Protein AF-A0AAV4ZEY8-F1 (afdb_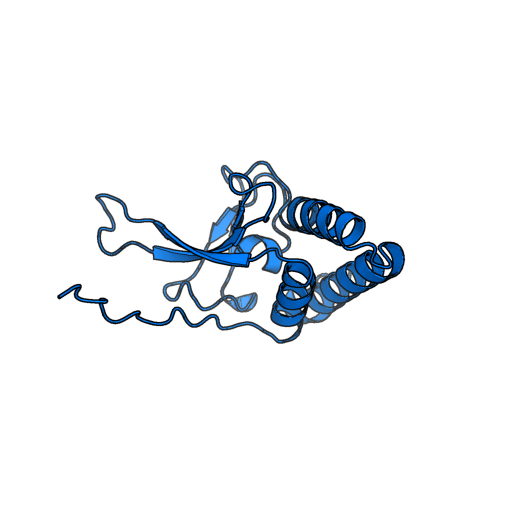monomer)

Organism: NCBI:txid270350

Nearest PDB structures (foldseek):
  6wt4-assembly1_A  TM=5.107E-01  e=3.744E+00  Flavobacteriaceae
  2mdp-assembly1_A  TM=4.269E-01  e=7.708E+00  Escherichia phage T7
  8wjn-assembly1_A  TM=2.944E-01  e=6.059E+00  Saccharomyces cerevisiae S288C
  6jy0-assembly1_A  TM=2.060E-01  e=2.051E+00  Salmonella enterica subsp. enterica serovar Typhimurium
  7qcd-assembly1_A  TM=2.924E-01  e=9.806E+00  Saccharomyces cerevisiae S288C

Radius of gyration: 15.99 Å; Cα contacts (8 Å, |Δi|>4): 213; chains: 1; bounding box: 39×33×46 Å

Sequence (145 aa):
MVRVGAIKPVVMTLHVPSAGILFELTRFGNSITTNRNSSSRDPAGRIYPKLTFADHPKDTMPVSRIVLAAGPHQSVRMGEDTGDLRPSLLSLQGAGKPTKDAREVATRHSVELAHRAAADVHAYERNLHALFLLHDELLLGTAGY

Foldseek 3Di:
DDPPDPPPDLAAAEDPLLVLLVCLLPVLPWDKDWDFAADPVRNVGDIFIWTAFPVHRVDIATSLQLLQQPAAQWDKDADPRRRYNQLVRIDTDGRHPGGGGRNVVSLVRSLVSCVVVVHPSVVSSVSSVVSSVVSCVVRVVPPDD

Solvent-accessible surface area (backbone atoms only — not comparable to full-atom values): 8342 Å² total; per-residue (Å²): 135,82,80,78,67,83,78,74,81,84,62,73,43,62,48,70,48,56,47,50,44,53,52,62,50,30,68,67,59,30,42,81,45,75,47,74,56,58,44,98,90,36,73,85,38,52,56,36,53,24,42,34,36,74,93,39,72,87,55,65,41,50,44,63,31,43,70,66,61,23,38,54,28,36,31,7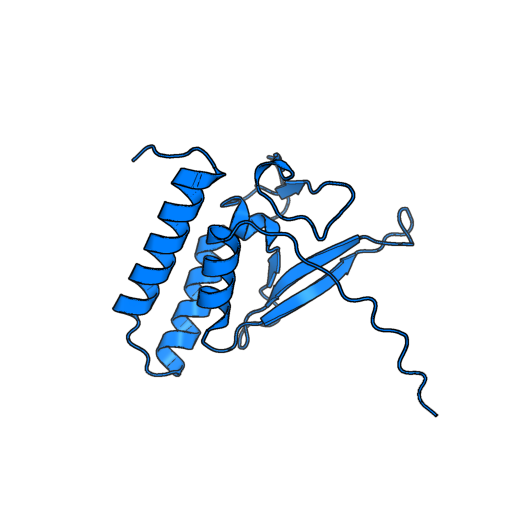0,48,68,54,90,56,52,35,54,57,37,61,92,57,46,43,84,34,78,86,27,88,47,76,56,41,31,48,61,54,50,48,52,57,35,49,56,34,27,54,75,68,71,48,68,49,71,60,49,53,52,51,54,49,52,35,52,50,54,29,29,49,76,62,67,72,61,79,78,132

Secondary structure (DSSP, 8-state):
----------PPB--HHHHHHHHHHHTTS-EEEEEEEEETTEEEEEEEEEEEETTEEEEEEEHHHHHTT--TT-EEE--S-TTB--GGG-EEESS-S--S-HHHHHHHHHHHHHHHTT--HHHHHHHHHHHHHHHIIIII-----

pLDDT: mean 87.06, std 15.34, range [31.16, 98.25]

Mean predicted aligned error: 6.06 Å

Structure (mmCIF, N/CA/C/O backbone):
data_AF-A0AAV4ZEY8-F1
#
_entry.id   AF-A0AAV4ZEY8-F1
#
loop_
_atom_site.group_PDB
_atom_site.id
_atom_site.type_symbol
_atom_site.label_atom_id
_atom_site.label_alt_id
_atom_site.label_comp_id
_atom_site.label_asym_id
_atom_site.label_entity_id
_atom_site.label_seq_id
_atom_site.pdbx_PDB_ins_code
_atom_site.Cartn_x
_atom_site.Cartn_y
_atom_site.Cartn_z
_atom_site.occupancy
_atom_site.B_iso_or_equiv
_atom_site.auth_seq_id
_atom_site.auth_comp_id
_atom_site.auth_asym_id
_atom_site.auth_atom_id
_atom_site.pdbx_PDB_model_num
ATOM 1 N N . MET A 1 1 ? -23.519 -16.434 -26.798 1.00 35.84 1 MET A N 1
ATOM 2 C CA . MET A 1 1 ? -22.295 -17.095 -26.297 1.00 35.84 1 MET A CA 1
ATOM 3 C C . MET A 1 1 ? -21.243 -16.021 -26.045 1.00 35.84 1 MET A C 1
ATOM 5 O O . MET A 1 1 ? -20.600 -15.567 -26.983 1.00 35.84 1 MET A O 1
ATOM 9 N N . VAL A 1 2 ? -21.151 -15.525 -24.810 1.00 31.78 2 VAL A N 1
ATOM 10 C CA . VAL A 1 2 ? -20.153 -14.513 -24.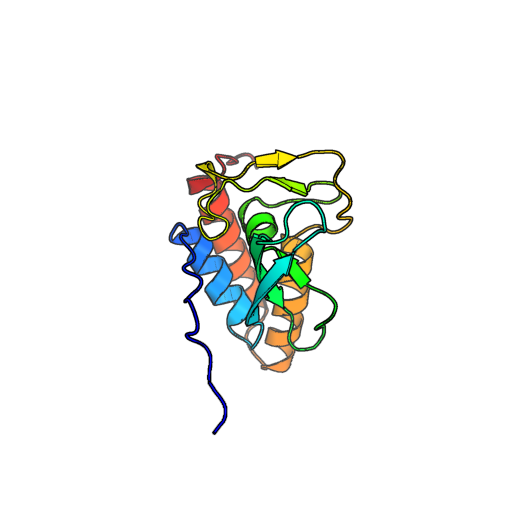434 1.00 31.78 2 VAL A CA 1
ATOM 11 C C . VAL A 1 2 ? -18.816 -15.233 -24.315 1.00 31.78 2 VAL A C 1
ATOM 13 O O . VAL A 1 2 ? -18.668 -16.118 -23.476 1.00 31.78 2 VAL A O 1
ATOM 16 N N . ARG A 1 3 ? -17.851 -14.897 -25.177 1.00 31.16 3 ARG A N 1
ATOM 17 C CA . ARG A 1 3 ? -16.463 -15.316 -24.973 1.00 31.16 3 ARG A CA 1
ATOM 18 C C . ARG A 1 3 ? -15.968 -14.600 -23.721 1.00 31.16 3 ARG A C 1
ATOM 20 O O . ARG A 1 3 ? -15.588 -13.435 -23.787 1.00 31.16 3 ARG A O 1
ATOM 27 N N . VAL A 1 4 ? -15.997 -15.287 -22.584 1.00 43.94 4 VAL A N 1
ATOM 28 C CA . VAL A 1 4 ? -15.209 -14.893 -21.418 1.00 43.94 4 VAL A CA 1
ATOM 29 C C . VAL A 1 4 ? -13.761 -15.124 -21.836 1.00 43.94 4 VAL A C 1
ATOM 31 O O . VAL A 1 4 ? -13.293 -16.258 -21.891 1.00 43.94 4 VAL A O 1
ATOM 34 N N . GLY A 1 5 ? -13.107 -14.057 -22.303 1.00 45.56 5 GLY A N 1
ATOM 35 C CA . GLY A 1 5 ? -11.703 -14.101 -22.694 1.00 45.56 5 GLY A CA 1
ATOM 36 C C . GLY A 1 5 ? -10.881 -14.683 -21.551 1.00 45.56 5 GLY A C 1
ATOM 37 O O . GLY A 1 5 ? -11.171 -14.402 -20.391 1.00 45.56 5 GLY A O 1
ATOM 38 N N . ALA A 1 6 ? -9.891 -15.514 -21.880 1.00 47.19 6 ALA A N 1
ATOM 39 C CA . ALA A 1 6 ? -8.965 -16.071 -20.905 1.00 47.19 6 ALA A CA 1
ATOM 40 C C . ALA A 1 6 ? -8.434 -14.937 -20.015 1.00 47.19 6 ALA A C 1
ATOM 42 O O . ALA A 1 6 ? -7.678 -14.079 -20.479 1.00 47.19 6 ALA A O 1
ATOM 43 N N . ILE A 1 7 ? -8.884 -14.901 -18.759 1.00 57.06 7 ILE A N 1
ATOM 44 C CA . ILE A 1 7 ? -8.371 -13.975 -17.758 1.00 57.06 7 ILE A CA 1
ATOM 45 C C . ILE A 1 7 ? -6.927 -14.411 -17.552 1.00 57.06 7 ILE A C 1
ATOM 47 O O . ILE A 1 7 ? -6.675 -15.420 -16.900 1.00 57.06 7 ILE A O 1
ATOM 51 N N . LYS A 1 8 ? -5.973 -13.708 -18.170 1.00 60.47 8 LYS A N 1
ATOM 52 C CA . LYS A 1 8 ? -4.570 -13.872 -17.797 1.00 60.47 8 LYS A CA 1
ATOM 53 C C . LYS A 1 8 ? -4.462 -13.353 -16.364 1.00 60.47 8 LYS A C 1
ATOM 55 O O . LYS A 1 8 ? -4.702 -12.159 -16.167 1.00 60.47 8 LYS A O 1
ATOM 60 N N . PRO A 1 9 ? -4.184 -14.214 -15.372 1.00 67.69 9 PRO A N 1
ATOM 61 C CA . PRO A 1 9 ? -4.055 -13.751 -14.005 1.00 67.69 9 PRO A CA 1
ATOM 62 C C . PRO A 1 9 ? -2.886 -12.769 -13.941 1.00 67.69 9 PRO A C 1
ATOM 64 O O . PRO A 1 9 ? -1.809 -13.037 -14.474 1.00 67.69 9 PRO A O 1
ATOM 67 N N . VAL A 1 10 ? -3.108 -11.620 -13.309 1.00 74.69 10 VAL A N 1
ATOM 68 C CA . VAL A 1 10 ? -2.010 -10.735 -12.924 1.00 74.69 10 VAL A CA 1
ATOM 69 C C . VAL A 1 10 ? -1.459 -11.289 -11.623 1.00 74.69 10 VAL A C 1
ATOM 71 O O . VAL A 1 10 ? -2.144 -11.276 -10.601 1.00 74.69 10 VAL A O 1
ATOM 74 N N . VAL A 1 11 ? -0.245 -11.823 -11.679 1.00 83.88 11 VAL A N 1
ATOM 75 C CA . VAL A 1 11 ? 0.461 -12.319 -10.500 1.00 83.88 11 VAL A CA 1
ATOM 76 C C . VAL A 1 11 ? 1.232 -11.152 -9.902 1.00 83.88 11 VAL A C 1
ATOM 78 O O . VAL A 1 11 ? 1.978 -10.482 -10.611 1.00 83.88 11 VAL A O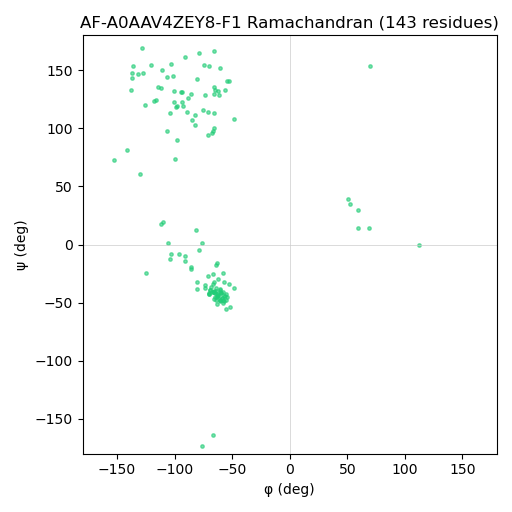 1
ATOM 81 N N . MET A 1 12 ? 1.024 -10.891 -8.611 1.00 88.94 12 MET A N 1
ATOM 82 C CA . MET A 1 12 ? 1.823 -9.917 -7.876 1.00 88.94 12 MET A CA 1
ATOM 83 C C . MET A 1 12 ? 2.880 -10.641 -7.049 1.00 88.94 12 MET A C 1
ATOM 85 O O . MET A 1 12 ? 2.534 -11.455 -6.192 1.00 88.94 12 MET A O 1
ATOM 89 N N . THR A 1 13 ? 4.147 -10.306 -7.262 1.00 92.50 13 THR A N 1
ATOM 90 C CA . THR A 1 13 ? 5.258 -10.794 -6.439 1.00 92.50 13 THR A CA 1
ATOM 91 C C . THR A 1 13 ? 5.603 -9.731 -5.405 1.00 92.50 13 THR A C 1
ATOM 93 O O . THR A 1 13 ? 5.950 -8.604 -5.750 1.00 92.50 13 THR A O 1
ATOM 96 N N . LEU A 1 14 ? 5.485 -10.075 -4.124 1.00 93.44 14 LEU A N 1
ATOM 97 C CA . LEU A 1 14 ? 5.685 -9.171 -2.989 1.00 93.44 14 LEU A CA 1
ATOM 98 C C . LEU A 1 14 ? 6.505 -9.870 -1.905 1.00 93.44 14 LEU A C 1
ATOM 100 O O . LEU A 1 14 ? 6.445 -11.091 -1.760 1.00 93.44 14 LEU A O 1
ATOM 104 N N . HIS A 1 15 ? 7.218 -9.089 -1.095 1.00 95.00 15 HIS A N 1
ATOM 105 C CA . HIS A 1 15 ? 7.717 -9.592 0.181 1.00 95.00 15 HIS A CA 1
ATOM 106 C C . HIS A 1 15 ? 6.571 -9.707 1.193 1.00 95.00 15 HIS A C 1
ATOM 108 O O . HIS A 1 15 ? 5.582 -8.976 1.117 1.00 95.00 15 HIS A O 1
ATOM 114 N N . VAL A 1 16 ? 6.729 -10.604 2.170 1.00 95.94 16 VAL A N 1
ATOM 115 C CA . VAL A 1 16 ? 5.707 -10.874 3.194 1.00 95.94 16 VAL A CA 1
ATOM 116 C C . VAL A 1 16 ? 5.255 -9.603 3.938 1.00 95.94 16 VAL A C 1
ATOM 118 O O . VAL A 1 16 ? 4.044 -9.404 4.019 1.00 95.94 16 VAL A O 1
ATOM 121 N N . PRO A 1 17 ? 6.143 -8.690 4.395 1.00 95.50 17 PRO A N 1
ATOM 122 C CA . PRO A 1 17 ? 5.707 -7.438 5.025 1.00 95.50 17 PRO A CA 1
ATOM 123 C C . PRO A 1 17 ? 4.860 -6.558 4.096 1.00 95.50 17 PRO A C 1
ATOM 125 O O . PRO A 1 17 ? 3.828 -6.029 4.507 1.00 95.50 17 PRO A O 1
ATOM 128 N N . SER A 1 18 ? 5.238 -6.455 2.815 1.00 96.50 18 SER A N 1
ATOM 129 C CA . SER A 1 18 ? 4.479 -5.696 1.814 1.00 96.50 18 SER A CA 1
ATOM 130 C C . SER A 1 18 ? 3.090 -6.302 1.593 1.00 96.50 18 SER A C 1
ATOM 132 O O . SER A 1 18 ? 2.112 -5.568 1.491 1.00 96.50 18 SER A O 1
ATOM 134 N N . ALA A 1 19 ? 2.979 -7.633 1.560 1.00 96.44 19 ALA A N 1
ATOM 135 C CA . ALA A 1 19 ? 1.691 -8.315 1.472 1.00 96.44 19 ALA A CA 1
ATOM 136 C C . ALA A 1 19 ? 0.833 -8.091 2.731 1.00 96.44 19 ALA A C 1
ATOM 138 O O . ALA A 1 19 ? -0.360 -7.834 2.604 1.00 96.44 19 ALA A O 1
ATOM 139 N N . GLY A 1 20 ? 1.434 -8.120 3.927 1.00 97.62 20 GLY A N 1
ATOM 140 C CA . GLY A 1 20 ? 0.752 -7.845 5.198 1.00 97.62 20 GLY A CA 1
ATOM 141 C C . GLY A 1 20 ? 0.086 -6.469 5.230 1.00 97.62 20 GLY A C 1
ATOM 142 O O . GLY A 1 20 ? -1.087 -6.366 5.579 1.00 97.62 20 GLY A O 1
ATOM 143 N N . ILE A 1 21 ? 0.788 -5.431 4.758 1.00 98.12 21 ILE A N 1
ATOM 144 C CA . ILE A 1 21 ? 0.217 -4.085 4.577 1.00 98.12 21 ILE A CA 1
ATOM 145 C C . ILE A 1 21 ? -1.028 -4.140 3.684 1.00 98.12 21 ILE A C 1
ATOM 147 O O . ILE A 1 21 ? -2.058 -3.562 4.016 1.00 98.12 21 ILE A O 1
ATOM 151 N N . LEU A 1 22 ? -0.957 -4.836 2.546 1.00 97.38 22 LEU A N 1
ATOM 152 C CA . LEU A 1 22 ? -2.077 -4.903 1.607 1.00 97.38 22 LEU A CA 1
ATOM 153 C C . LEU A 1 22 ? -3.273 -5.678 2.161 1.00 97.38 22 LEU A C 1
ATOM 155 O O . LEU A 1 22 ? -4.410 -5.272 1.917 1.00 97.38 22 LEU A O 1
ATOM 159 N N . PHE A 1 23 ? -3.041 -6.749 2.919 1.00 97.50 23 PHE A N 1
ATOM 160 C CA . PHE A 1 23 ? -4.108 -7.456 3.627 1.00 97.50 23 PHE A CA 1
ATOM 161 C C . PHE A 1 23 ? -4.791 -6.547 4.650 1.00 97.50 23 PHE A C 1
ATOM 163 O O . PHE A 1 23 ? -6.018 -6.474 4.677 1.00 97.50 23 PHE A O 1
ATOM 170 N N . GLU A 1 24 ? -4.023 -5.786 5.429 1.00 98.00 24 GLU A N 1
ATOM 171 C CA . GLU A 1 24 ? -4.602 -4.894 6.435 1.00 98.00 24 GLU A CA 1
ATOM 172 C C . GLU A 1 24 ? -5.353 -3.717 5.787 1.00 98.00 24 GLU A C 1
ATOM 174 O O . GLU A 1 24 ? -6.461 -3.383 6.207 1.00 98.00 24 GLU A O 1
ATOM 179 N N . LEU A 1 25 ? -4.830 -3.139 4.698 1.00 98.25 25 LEU A N 1
ATOM 180 C CA . LEU A 1 25 ? -5.494 -2.064 3.943 1.00 98.25 25 LEU A CA 1
ATOM 181 C C . LEU A 1 25 ? -6.786 -2.520 3.246 1.00 98.25 25 LEU A C 1
ATOM 183 O O . LEU A 1 25 ? -7.657 -1.693 2.983 1.00 98.25 25 LEU A O 1
ATOM 187 N N . THR A 1 26 ? -6.923 -3.811 2.929 1.00 97.62 26 THR A N 1
ATOM 188 C CA . THR A 1 26 ? -8.109 -4.383 2.256 1.00 97.62 26 THR A CA 1
ATOM 189 C C . THR A 1 26 ? -9.123 -5.002 3.219 1.00 97.62 26 THR A C 1
ATOM 191 O O . THR A 1 26 ? -10.251 -5.289 2.817 1.00 97.62 26 THR A O 1
ATOM 194 N N . ARG A 1 27 ? -8.774 -5.121 4.505 1.00 97.38 27 ARG A N 1
ATOM 195 C CA . ARG A 1 27 ? -9.556 -5.781 5.562 1.00 97.38 27 ARG A CA 1
ATOM 196 C C . ARG A 1 27 ? -11.034 -5.381 5.630 1.00 97.38 27 ARG A C 1
ATOM 198 O O . ARG A 1 27 ? -11.873 -6.235 5.901 1.00 97.38 27 ARG A O 1
ATOM 205 N N . PHE A 1 28 ? -11.352 -4.108 5.389 1.00 96.50 28 PHE A N 1
ATOM 206 C CA . PHE A 1 28 ? -12.711 -3.561 5.518 1.00 96.50 28 PHE A CA 1
ATOM 207 C C . PHE A 1 28 ? -13.370 -3.184 4.182 1.00 96.50 28 PHE A C 1
ATOM 209 O O . PHE A 1 28 ? -14.328 -2.418 4.165 1.00 96.50 28 PHE A O 1
ATOM 216 N N . GLY A 1 29 ? -12.885 -3.722 3.057 1.00 93.75 29 GLY A N 1
ATOM 217 C CA . GLY A 1 29 ? -13.578 -3.617 1.764 1.00 93.75 29 GLY A CA 1
ATOM 218 C C . GLY A 1 29 ? -12.890 -2.758 0.703 1.00 93.75 29 GLY A C 1
ATOM 219 O O . GLY A 1 29 ? -13.381 -2.689 -0.426 1.00 93.75 29 GLY A O 1
ATOM 220 N N . ASN A 1 30 ? -11.729 -2.159 0.993 1.00 96.94 30 ASN A N 1
ATOM 221 C CA . ASN A 1 30 ? -10.866 -1.681 -0.090 1.00 96.94 30 ASN A CA 1
ATOM 222 C C . ASN A 1 30 ? -10.446 -2.860 -0.969 1.00 96.94 30 ASN A C 1
ATOM 224 O O . ASN A 1 30 ? -10.336 -3.996 -0.516 1.00 96.94 30 ASN A O 1
ATOM 228 N N . SER A 1 31 ? -10.186 -2.580 -2.239 1.00 95.94 31 SER A N 1
ATOM 229 C CA . SER A 1 31 ? -9.883 -3.615 -3.227 1.00 95.94 31 SER A CA 1
ATOM 230 C C . SER A 1 31 ? -8.588 -3.312 -3.959 1.00 95.94 31 SER A C 1
ATOM 232 O O . SER A 1 31 ? -8.259 -2.154 -4.210 1.00 95.94 31 SER A O 1
ATOM 234 N N . ILE A 1 32 ? -7.864 -4.357 -4.351 1.00 94.25 32 ILE A N 1
ATOM 235 C CA . ILE A 1 32 ? -6.763 -4.232 -5.305 1.00 94.25 32 ILE A CA 1
ATOM 236 C C . ILE A 1 32 ? -7.332 -4.505 -6.687 1.00 94.25 32 ILE A C 1
ATOM 238 O O . ILE A 1 32 ? -7.893 -5.566 -6.948 1.00 94.25 32 ILE A O 1
ATOM 242 N N . THR A 1 33 ? -7.179 -3.538 -7.581 1.00 91.00 33 THR A N 1
ATOM 243 C CA . THR A 1 33 ? -7.595 -3.659 -8.976 1.00 91.00 33 THR A CA 1
ATOM 244 C C . THR A 1 33 ? -6.397 -3.475 -9.884 1.00 91.00 33 THR A C 1
ATOM 246 O O . THR A 1 33 ? -5.421 -2.811 -9.538 1.00 91.00 33 THR A O 1
ATOM 249 N N . THR A 1 34 ? -6.461 -4.052 -11.074 1.00 86.75 34 THR A N 1
ATOM 250 C CA . THR A 1 34 ? -5.425 -3.885 -12.090 1.00 86.75 34 THR A CA 1
ATOM 251 C C . THR A 1 34 ? -5.880 -2.859 -13.108 1.00 86.75 34 THR A C 1
ATOM 253 O O . THR A 1 34 ? -6.996 -2.950 -13.619 1.00 86.75 34 THR A O 1
ATOM 256 N N . ASN A 1 35 ? -5.020 -1.899 -13.436 1.00 79.50 35 ASN A N 1
ATOM 257 C CA . ASN A 1 35 ? -5.279 -0.942 -14.501 1.00 79.50 35 ASN A CA 1
ATOM 258 C C . ASN A 1 35 ? -4.327 -1.190 -15.669 1.00 79.50 35 ASN A C 1
ATOM 260 O O . ASN A 1 35 ? -3.125 -1.339 -15.455 1.00 79.50 35 ASN A O 1
ATOM 264 N N . ARG A 1 36 ? -4.850 -1.195 -16.897 1.00 79.44 36 ARG A N 1
ATOM 265 C CA . ARG A 1 36 ? -4.032 -1.223 -18.113 1.00 79.44 36 ARG A CA 1
ATOM 266 C C . ARG A 1 36 ? -3.798 0.209 -18.574 1.00 79.44 36 ARG A C 1
ATOM 268 O O . ARG A 1 36 ? -4.747 0.911 -18.903 1.00 79.44 36 ARG A O 1
ATOM 275 N N . ASN A 1 37 ? -2.542 0.631 -18.623 1.00 76.12 37 ASN A N 1
ATOM 276 C CA . ASN A 1 37 ? -2.149 1.900 -19.220 1.00 76.12 37 ASN A CA 1
ATOM 277 C C . ASN A 1 37 ? -1.448 1.633 -20.552 1.00 76.12 37 ASN A C 1
ATOM 279 O O . ASN A 1 37 ? -0.267 1.290 -20.586 1.00 76.12 37 ASN A O 1
ATOM 283 N N . SER A 1 38 ? -2.207 1.747 -21.637 1.00 76.44 38 SER A N 1
ATOM 284 C CA . SER A 1 38 ? -1.716 1.679 -23.013 1.00 76.44 38 SER A CA 1
ATOM 285 C C . SER A 1 38 ? -1.605 3.080 -23.601 1.00 76.44 38 SER A C 1
ATOM 287 O O . SER A 1 38 ? -2.452 3.934 -23.342 1.00 76.44 38 SER A O 1
ATOM 289 N N . SER A 1 39 ? -0.605 3.305 -24.446 1.00 74.94 39 SER A N 1
ATOM 290 C CA . SER A 1 39 ? -0.465 4.544 -25.219 1.00 74.94 39 SER A CA 1
ATOM 291 C C . SER A 1 39 ? -0.265 4.221 -26.697 1.00 74.94 39 SER A C 1
ATOM 293 O O . SER A 1 39 ? 0.019 3.080 -27.047 1.00 74.94 39 SER A O 1
ATOM 295 N N . SER A 1 40 ? -0.348 5.217 -27.582 1.00 75.88 40 SER A N 1
ATOM 296 C CA . SER A 1 40 ? -0.030 5.013 -29.005 1.00 75.88 40 SER A CA 1
ATOM 297 C C . SER A 1 40 ? 1.400 4.505 -29.236 1.00 75.88 40 SER A C 1
ATOM 299 O O . SER A 1 40 ? 1.659 3.857 -30.244 1.00 75.88 40 SER A O 1
ATOM 301 N N . ARG A 1 41 ? 2.316 4.768 -28.292 1.00 70.12 41 ARG A N 1
ATOM 302 C CA . ARG A 1 41 ? 3.715 4.308 -28.312 1.00 70.12 41 ARG A CA 1
ATOM 303 C C . ARG A 1 41 ? 3.934 2.965 -27.606 1.00 70.12 41 ARG A C 1
ATOM 305 O O . ARG A 1 41 ? 4.985 2.367 -27.782 1.00 70.12 41 ARG A O 1
ATOM 312 N N . ASP A 1 42 ? 2.962 2.504 -26.822 1.00 67.06 42 ASP A N 1
ATOM 313 C CA . ASP A 1 42 ? 2.966 1.198 -26.155 1.00 67.06 42 ASP A CA 1
ATOM 314 C C . ASP A 1 42 ? 1.541 0.612 -26.189 1.00 67.06 42 ASP A C 1
ATOM 316 O O . ASP A 1 42 ? 0.770 0.774 -25.231 1.00 67.06 42 ASP A O 1
ATOM 320 N N . PRO A 1 43 ? 1.153 -0.010 -27.321 1.00 63.03 43 PRO A N 1
ATOM 321 C CA . PRO A 1 43 ? -0.194 -0.542 -27.522 1.00 63.03 43 PRO A CA 1
ATOM 322 C C . PRO A 1 43 ? -0.468 -1.788 -26.676 1.00 63.03 43 PRO A C 1
ATOM 324 O O . PRO A 1 43 ? -1.619 -2.065 -26.328 1.00 63.03 43 PRO A O 1
ATOM 327 N N . ALA A 1 44 ? 0.580 -2.548 -26.333 1.00 67.31 44 ALA A N 1
ATOM 328 C CA . ALA A 1 44 ? 0.474 -3.656 -25.393 1.00 67.31 44 ALA A CA 1
ATOM 329 C C . ALA A 1 44 ? 0.055 -3.114 -24.020 1.00 67.31 44 ALA A C 1
ATOM 331 O O . ALA A 1 44 ? -0.903 -3.621 -23.428 1.00 67.31 44 ALA A O 1
ATOM 332 N N . GLY A 1 45 ? 0.645 -1.991 -23.612 1.00 68.44 45 GLY A N 1
ATOM 333 C CA . GLY A 1 45 ? 0.311 -1.277 -22.394 1.00 68.44 45 GLY A CA 1
ATOM 334 C C . GLY A 1 45 ? 0.743 -2.040 -21.150 1.00 68.44 45 GLY A C 1
ATOM 335 O O . GLY A 1 45 ? 0.818 -3.267 -21.120 1.00 68.44 45 GLY A O 1
ATOM 336 N N . ARG A 1 46 ? 0.998 -1.299 -20.079 1.00 76.56 46 ARG A N 1
ATOM 337 C CA . ARG A 1 46 ? 1.427 -1.878 -18.807 1.00 76.56 46 ARG A CA 1
ATOM 338 C C . ARG A 1 46 ? 0.226 -2.123 -17.912 1.00 76.56 46 ARG A C 1
ATOM 340 O O . ARG A 1 46 ? -0.597 -1.224 -17.735 1.00 76.56 46 ARG A O 1
ATOM 347 N N . ILE A 1 47 ? 0.129 -3.323 -17.347 1.00 81.56 47 ILE A N 1
ATOM 348 C CA . ILE A 1 47 ? -0.900 -3.665 -16.363 1.00 81.56 47 ILE A CA 1
ATOM 349 C C . ILE A 1 47 ? -0.282 -3.560 -14.980 1.00 81.56 47 ILE A C 1
ATOM 351 O O . ILE A 1 47 ? 0.657 -4.286 -14.676 1.00 81.56 47 ILE A O 1
ATOM 355 N N . TYR A 1 48 ? -0.800 -2.677 -14.136 1.00 85.00 48 TYR A N 1
ATOM 356 C CA . TYR A 1 48 ? -0.268 -2.501 -12.789 1.00 85.00 48 TYR A CA 1
ATOM 357 C C . TYR A 1 48 ? -1.379 -2.491 -11.740 1.00 85.00 48 TYR A C 1
ATOM 359 O O . TYR A 1 48 ? -2.489 -2.017 -12.014 1.00 85.00 48 TYR A O 1
ATOM 367 N N . PRO A 1 49 ? -1.096 -3.009 -10.537 1.00 91.50 49 PRO A N 1
ATOM 368 C CA . PRO A 1 49 ? -2.056 -3.040 -9.450 1.00 91.50 49 PRO A CA 1
ATOM 369 C C . PRO A 1 49 ? -2.142 -1.690 -8.731 1.00 91.50 49 PRO A C 1
ATOM 371 O O . PRO A 1 49 ? -1.149 -0.988 -8.504 1.00 91.50 49 PRO A O 1
ATOM 374 N N . LYS A 1 50 ? -3.360 -1.331 -8.337 1.00 93.50 50 LYS A N 1
ATOM 375 C CA . LYS A 1 50 ? -3.677 -0.155 -7.530 1.00 93.50 50 LYS A CA 1
ATOM 376 C C . LYS A 1 50 ? -4.702 -0.517 -6.461 1.00 93.50 50 LYS A C 1
ATOM 378 O O . LYS A 1 50 ? -5.630 -1.281 -6.716 1.00 93.50 50 LYS A O 1
ATOM 383 N N . LEU A 1 51 ? -4.547 0.073 -5.286 1.00 96.12 51 LEU A N 1
ATOM 384 C CA . LEU A 1 51 ? -5.568 0.092 -4.255 1.00 96.12 51 LEU A CA 1
ATOM 385 C C . LEU A 1 51 ? -6.677 1.065 -4.679 1.00 96.12 51 LEU A C 1
ATOM 387 O O . LEU A 1 51 ? -6.406 2.207 -5.067 1.00 96.12 51 LEU A O 1
ATOM 391 N N . THR A 1 52 ? -7.916 0.596 -4.640 1.00 96.62 52 THR A N 1
ATOM 392 C CA . THR A 1 52 ? -9.137 1.379 -4.846 1.00 96.62 52 THR A CA 1
ATOM 393 C C . THR A 1 52 ? -9.929 1.405 -3.555 1.00 96.62 52 THR A C 1
ATOM 395 O O . THR A 1 52 ? -10.109 0.355 -2.930 1.00 96.62 52 THR A O 1
ATOM 398 N N . PHE A 1 53 ? -10.425 2.582 -3.192 1.00 96.50 53 PHE A N 1
ATOM 399 C CA . PHE A 1 53 ? -11.166 2.772 -1.953 1.00 96.50 53 PHE A CA 1
ATOM 400 C C . PHE A 1 53 ? -12.670 2.646 -2.198 1.00 96.50 53 PHE A C 1
ATOM 402 O O . PHE A 1 53 ? -13.180 3.253 -3.141 1.00 96.50 53 PHE A O 1
ATOM 409 N N . ALA A 1 54 ? -13.366 1.853 -1.377 1.00 93.25 54 ALA A N 1
ATOM 410 C CA . ALA A 1 54 ? -14.762 1.464 -1.620 1.00 93.25 54 ALA A CA 1
ATOM 411 C C . ALA A 1 54 ? -15.702 2.671 -1.794 1.00 93.25 54 ALA A C 1
ATOM 413 O O . ALA A 1 54 ? -16.486 2.721 -2.740 1.00 93.25 54 ALA A O 1
ATOM 414 N N . ASP A 1 55 ? -15.556 3.679 -0.935 1.00 92.62 55 ASP A N 1
ATOM 415 C CA . ASP A 1 55 ? -16.365 4.903 -0.960 1.00 92.62 55 ASP A CA 1
ATOM 416 C C . ASP A 1 55 ? -15.767 6.030 -1.810 1.00 92.62 55 ASP A C 1
ATOM 418 O O . ASP A 1 55 ? -16.429 7.029 -2.089 1.00 92.62 55 ASP A O 1
ATOM 422 N N . HIS A 1 56 ? -14.518 5.869 -2.255 1.00 94.50 56 HIS A N 1
ATOM 423 C CA . HIS A 1 56 ? -13.783 6.882 -3.012 1.00 94.50 56 HIS A CA 1
ATOM 424 C C . HIS A 1 56 ? -13.164 6.278 -4.279 1.00 94.50 56 HIS A C 1
ATOM 426 O O . HIS A 1 56 ? -11.951 6.347 -4.463 1.00 94.50 56 HIS A O 1
ATOM 432 N N . PRO A 1 57 ? -13.959 5.722 -5.213 1.00 87.31 57 PRO A N 1
ATOM 433 C CA . PRO A 1 57 ? -13.444 4.940 -6.347 1.00 87.31 57 PRO A CA 1
ATOM 434 C C . PRO A 1 57 ? -12.578 5.744 -7.332 1.00 87.31 57 PRO A C 1
ATOM 436 O O . PRO A 1 57 ? -11.844 5.170 -8.138 1.00 87.31 57 PRO A O 1
ATOM 439 N N . LYS A 1 58 ? -12.666 7.081 -7.291 1.00 89.81 58 LYS A N 1
ATOM 440 C CA . LYS A 1 58 ? -11.819 7.990 -8.079 1.00 89.81 58 LYS A CA 1
ATOM 441 C C . LYS A 1 58 ? -10.485 8.299 -7.400 1.00 89.81 58 LYS A C 1
ATOM 443 O O . LYS A 1 58 ? -9.553 8.708 -8.090 1.00 89.81 58 LYS A O 1
ATOM 448 N N . ASP A 1 59 ? -10.386 8.115 -6.084 1.00 92.00 59 ASP A N 1
ATOM 449 C CA . ASP A 1 59 ? -9.120 8.203 -5.369 1.00 92.00 59 ASP A CA 1
ATOM 450 C C . ASP A 1 59 ? -8.497 6.805 -5.371 1.00 92.00 59 ASP A C 1
ATOM 452 O O . ASP A 1 59 ? -9.067 5.840 -4.878 1.00 92.00 59 ASP A O 1
ATOM 456 N N . THR A 1 60 ? -7.363 6.647 -6.042 1.00 94.25 60 THR A N 1
ATOM 457 C CA . THR A 1 60 ? -6.718 5.336 -6.180 1.00 94.25 60 THR A CA 1
ATOM 458 C C . THR A 1 60 ? -5.232 5.496 -5.971 1.00 94.25 60 THR A C 1
ATOM 460 O O . THR A 1 60 ? -4.664 6.529 -6.335 1.00 94.25 60 THR A O 1
ATOM 463 N N . MET A 1 61 ? -4.596 4.473 -5.410 1.00 95.44 61 MET A N 1
ATOM 464 C CA . MET A 1 61 ? -3.175 4.521 -5.104 1.00 95.44 61 MET A CA 1
ATOM 465 C C . MET A 1 61 ? -2.443 3.333 -5.729 1.00 95.44 61 MET A C 1
ATOM 467 O O . MET A 1 61 ? -2.772 2.192 -5.410 1.00 95.44 61 MET A O 1
ATOM 471 N N . PRO A 1 62 ? -1.455 3.549 -6.618 1.00 94.06 62 PRO A N 1
ATOM 472 C CA . PRO A 1 62 ? -0.625 2.459 -7.118 1.00 94.06 62 PRO A CA 1
ATOM 473 C C . PRO A 1 62 ? 0.045 1.709 -5.963 1.00 94.06 62 PRO A C 1
ATOM 475 O O . PRO A 1 62 ? 0.632 2.339 -5.082 1.00 94.06 62 PRO A O 1
ATOM 478 N N . VAL A 1 63 ? -0.001 0.375 -5.987 1.00 95.62 63 VAL A N 1
ATOM 479 C CA . VAL A 1 63 ? 0.578 -0.449 -4.911 1.00 95.62 63 VAL A CA 1
ATOM 480 C C . VAL A 1 63 ? 2.078 -0.191 -4.776 1.00 95.62 63 VAL A C 1
ATOM 482 O O . VAL A 1 63 ? 2.580 -0.042 -3.667 1.00 95.62 63 VAL A O 1
ATOM 485 N N . SER A 1 64 ? 2.783 -0.024 -5.896 1.00 94.44 64 SER A N 1
ATOM 486 C CA . SER A 1 64 ? 4.214 0.297 -5.914 1.00 94.44 64 SER A CA 1
ATOM 487 C C . SER A 1 64 ? 4.564 1.583 -5.153 1.00 94.44 64 SER A C 1
ATOM 489 O O . SER A 1 64 ? 5.627 1.662 -4.541 1.00 94.44 64 SER A O 1
ATOM 491 N N . ARG A 1 65 ? 3.663 2.577 -5.132 1.00 95.69 65 ARG A N 1
ATOM 492 C CA . ARG A 1 65 ? 3.845 3.812 -4.352 1.00 95.69 65 ARG A CA 1
ATOM 493 C C . ARG A 1 65 ? 3.650 3.587 -2.856 1.00 95.69 65 ARG A C 1
ATOM 495 O O . ARG A 1 65 ? 4.391 4.167 -2.076 1.00 95.69 65 ARG A O 1
ATOM 502 N N . ILE A 1 66 ? 2.700 2.738 -2.462 1.00 97.06 66 ILE A N 1
ATOM 503 C CA . ILE A 1 66 ? 2.498 2.358 -1.052 1.00 97.06 66 ILE A CA 1
ATOM 504 C C . ILE A 1 66 ? 3.730 1.608 -0.539 1.00 97.06 66 ILE A C 1
ATOM 506 O O . ILE A 1 66 ? 4.262 1.943 0.519 1.00 97.06 66 ILE A O 1
ATOM 510 N N . VAL A 1 67 ? 4.206 0.633 -1.319 1.00 96.19 67 VAL A N 1
ATOM 511 C CA . VAL A 1 67 ? 5.377 -0.189 -0.996 1.00 96.19 67 VAL A CA 1
ATOM 512 C C . VAL A 1 67 ? 6.614 0.689 -0.786 1.00 96.19 67 VAL A C 1
ATOM 514 O O . VAL A 1 67 ? 7.222 0.614 0.272 1.00 96.19 67 VAL A O 1
ATOM 517 N N . LEU A 1 68 ? 6.932 1.602 -1.709 1.00 95.62 68 LEU A N 1
ATOM 518 C CA . LEU A 1 68 ? 8.101 2.486 -1.584 1.00 95.62 68 LEU A CA 1
ATOM 519 C C . LEU A 1 68 ? 7.908 3.729 -0.693 1.00 95.62 68 LEU A C 1
ATOM 521 O O . LEU A 1 68 ? 8.735 4.633 -0.761 1.00 95.62 68 LEU A O 1
ATOM 525 N N . ALA A 1 69 ? 6.829 3.817 0.095 1.00 95.50 69 ALA A N 1
ATOM 526 C CA . ALA A 1 69 ? 6.530 5.002 0.912 1.00 95.50 69 ALA A CA 1
ATOM 527 C C . ALA A 1 69 ? 6.582 6.319 0.102 1.00 95.50 69 ALA A C 1
ATOM 529 O O . ALA A 1 69 ? 7.111 7.331 0.552 1.00 95.50 69 ALA A O 1
ATOM 530 N N . ALA A 1 70 ? 6.083 6.297 -1.140 1.00 94.81 70 ALA A N 1
ATOM 531 C CA . ALA A 1 70 ? 6.270 7.405 -2.067 1.00 94.81 70 ALA A CA 1
ATOM 532 C C . ALA A 1 70 ? 5.440 8.628 -1.645 1.00 94.81 70 ALA A C 1
ATOM 534 O O . ALA A 1 70 ? 4.206 8.622 -1.733 1.00 94.81 70 ALA A O 1
ATOM 535 N N . GLY A 1 71 ? 6.136 9.696 -1.273 1.00 93.94 71 GLY A N 1
ATOM 536 C CA . GLY A 1 71 ? 5.561 10.974 -0.886 1.00 93.94 71 GLY A CA 1
ATOM 537 C C . GLY A 1 71 ? 5.061 11.820 -2.067 1.00 93.94 71 GLY A C 1
ATOM 538 O O . GLY A 1 71 ? 5.051 11.381 -3.232 1.00 93.94 71 GLY A O 1
ATOM 539 N N . PRO A 1 72 ? 4.644 13.068 -1.792 1.00 93.50 72 PRO A N 1
ATOM 540 C CA . PRO A 1 72 ? 4.303 14.047 -2.817 1.00 93.50 72 PRO A CA 1
ATOM 541 C C . PRO A 1 72 ? 5.446 14.247 -3.819 1.00 93.50 72 PRO A C 1
ATOM 543 O O . PRO A 1 72 ? 6.621 14.259 -3.465 1.00 93.50 72 PRO A O 1
ATOM 546 N N . HIS A 1 73 ? 5.101 14.397 -5.095 1.00 91.50 73 HIS A N 1
ATOM 547 C CA . HIS A 1 73 ? 6.024 14.571 -6.222 1.00 91.50 73 HIS A CA 1
ATOM 548 C C . HIS A 1 73 ? 7.026 13.428 -6.434 1.00 91.50 73 HIS A C 1
ATOM 550 O O . HIS A 1 73 ? 7.959 13.558 -7.230 1.00 91.50 73 HIS A O 1
ATOM 556 N N . GLN A 1 74 ? 6.805 12.279 -5.794 1.00 90.69 74 GLN A N 1
ATOM 557 C CA . GLN A 1 74 ? 7.576 11.067 -6.021 1.00 90.69 74 GLN A CA 1
ATOM 558 C C . GLN A 1 74 ? 6.763 10.081 -6.858 1.00 90.69 74 GLN A C 1
ATOM 560 O O . GLN A 1 74 ? 5.728 9.545 -6.443 1.00 90.69 74 GLN A O 1
ATOM 565 N N . SER A 1 75 ? 7.240 9.852 -8.076 1.00 88.75 75 SER A N 1
ATOM 566 C CA . SER A 1 75 ? 6.750 8.773 -8.932 1.00 88.75 75 SER A CA 1
ATOM 567 C C . SER A 1 75 ? 7.571 7.505 -8.706 1.00 88.75 75 SER A C 1
ATOM 569 O O . SER A 1 75 ? 8.660 7.561 -8.146 1.00 88.75 75 SER A O 1
ATOM 571 N N . VAL A 1 76 ? 7.042 6.350 -9.108 1.00 90.56 76 VAL A N 1
ATOM 572 C CA . VAL A 1 76 ? 7.751 5.070 -8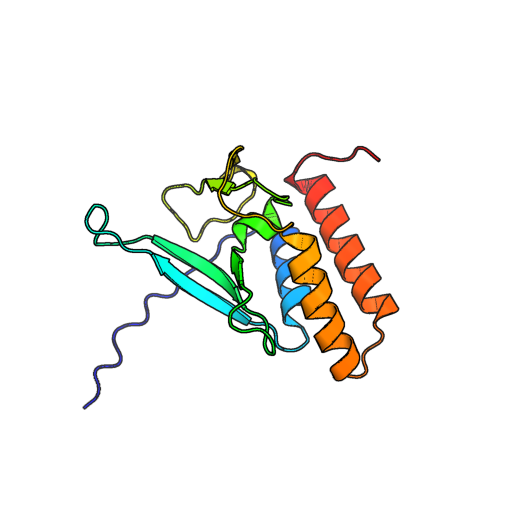.998 1.00 90.56 76 VAL A CA 1
ATOM 573 C C . VAL A 1 76 ? 7.981 4.526 -10.392 1.00 90.56 76 VAL A C 1
ATOM 575 O O . VAL A 1 76 ? 7.033 4.344 -11.160 1.00 90.56 76 VAL A O 1
ATOM 578 N N . ARG A 1 77 ? 9.243 4.247 -10.709 1.00 88.81 77 ARG A N 1
ATOM 579 C CA . ARG A 1 77 ? 9.603 3.467 -11.889 1.00 88.81 77 ARG A CA 1
ATOM 580 C C . ARG A 1 77 ? 9.537 1.990 -11.528 1.00 88.81 77 ARG A C 1
ATOM 582 O O . ARG A 1 77 ? 10.119 1.567 -10.534 1.00 88.81 77 ARG A O 1
ATOM 589 N N . MET A 1 78 ? 8.833 1.236 -12.364 1.00 85.44 78 MET A N 1
ATOM 590 C CA . MET A 1 78 ? 8.767 -0.222 -12.302 1.00 85.44 78 MET A CA 1
ATOM 591 C C . MET A 1 78 ? 9.646 -0.825 -13.401 1.00 85.44 78 MET A C 1
ATOM 593 O O . MET A 1 78 ? 9.875 -0.177 -14.434 1.00 85.44 78 MET A O 1
ATOM 597 N N . GLY A 1 79 ? 10.099 -2.058 -13.178 1.00 78.38 79 GLY A N 1
ATOM 598 C CA . GLY A 1 79 ? 10.785 -2.874 -14.177 1.00 78.38 79 GLY A CA 1
ATOM 599 C C . GLY A 1 79 ? 9.886 -3.298 -15.345 1.00 78.38 79 GLY A C 1
ATOM 600 O O . GLY A 1 79 ? 8.827 -2.714 -15.598 1.00 78.38 79 GLY A O 1
ATOM 601 N N . GLU A 1 80 ? 10.344 -4.303 -16.092 1.00 77.94 80 GLU A N 1
ATOM 602 C CA . GLU A 1 80 ? 9.588 -4.887 -17.209 1.00 77.94 80 GLU A CA 1
ATOM 603 C C . GLU A 1 80 ? 8.375 -5.684 -16.721 1.00 77.94 80 GLU A C 1
ATOM 605 O O . GLU A 1 80 ? 7.283 -5.527 -17.266 1.00 77.94 80 GLU A O 1
ATOM 610 N N . ASP A 1 81 ? 8.551 -6.472 -15.657 1.00 81.62 81 ASP A N 1
ATOM 611 C CA . ASP A 1 81 ? 7.451 -7.145 -14.976 1.00 81.62 81 ASP A CA 1
ATOM 612 C C . ASP A 1 81 ? 6.780 -6.185 -13.990 1.00 81.62 81 ASP A C 1
ATOM 614 O O . ASP A 1 81 ? 7.281 -5.903 -12.902 1.00 81.62 81 ASP A O 1
ATOM 618 N N . THR A 1 82 ? 5.625 -5.658 -14.383 1.00 81.19 82 THR A N 1
ATOM 619 C CA . THR A 1 82 ? 4.835 -4.734 -13.564 1.00 81.19 82 THR A CA 1
ATOM 620 C C . THR A 1 82 ? 4.024 -5.426 -12.466 1.00 81.19 82 THR A C 1
ATOM 622 O O . THR A 1 82 ? 3.380 -4.737 -11.670 1.00 81.19 82 THR A O 1
ATOM 625 N N . GLY A 1 83 ? 4.041 -6.762 -12.423 1.00 83.75 83 GLY A N 1
ATOM 626 C CA . GLY A 1 83 ? 3.547 -7.569 -11.311 1.00 83.75 83 GLY A CA 1
ATOM 627 C C . GLY A 1 83 ? 4.591 -7.777 -10.213 1.00 83.75 83 GLY A C 1
ATOM 628 O O . GLY A 1 83 ? 4.223 -8.057 -9.072 1.00 83.75 83 GLY A O 1
ATOM 629 N N . ASP A 1 84 ? 5.880 -7.594 -10.506 1.00 90.19 84 ASP A N 1
ATOM 630 C CA . ASP A 1 84 ? 6.934 -7.715 -9.504 1.00 90.19 84 ASP A CA 1
ATOM 631 C C . ASP A 1 84 ? 7.117 -6.408 -8.729 1.00 90.19 84 ASP A C 1
ATOM 633 O O . ASP A 1 84 ? 7.610 -5.396 -9.229 1.00 90.19 84 ASP A O 1
ATOM 637 N N . LEU A 1 85 ? 6.664 -6.431 -7.481 1.00 92.62 85 LEU A N 1
ATOM 638 C CA . LEU A 1 85 ? 6.585 -5.274 -6.600 1.00 92.62 85 LEU A CA 1
ATOM 639 C C . LEU A 1 85 ? 7.562 -5.377 -5.430 1.00 92.62 85 LEU A C 1
ATOM 641 O O . LEU A 1 85 ? 7.402 -4.680 -4.427 1.00 92.62 85 LEU A O 1
ATOM 645 N N . ARG A 1 86 ? 8.573 -6.246 -5.530 1.00 93.44 86 ARG A N 1
ATOM 646 C CA . ARG A 1 86 ? 9.653 -6.301 -4.543 1.00 93.44 86 ARG A CA 1
ATOM 647 C C . ARG A 1 86 ? 10.385 -4.950 -4.519 1.00 93.44 86 ARG A C 1
ATOM 649 O O . ARG A 1 86 ? 10.796 -4.489 -5.585 1.00 93.44 86 ARG A O 1
ATOM 656 N N . PRO A 1 87 ? 10.588 -4.314 -3.346 1.00 92.62 87 PRO A N 1
ATOM 657 C CA . PRO A 1 87 ? 11.189 -2.978 -3.266 1.00 92.62 87 PRO A CA 1
ATOM 658 C C . PRO A 1 87 ? 12.525 -2.829 -3.998 1.00 92.62 87 PRO A C 1
ATOM 660 O O . PRO A 1 87 ? 12.762 -1.795 -4.611 1.00 92.62 87 PRO A O 1
ATOM 663 N N . SER A 1 88 ? 13.352 -3.879 -4.021 1.00 90.88 88 SER A N 1
ATOM 664 C CA . SER A 1 88 ? 14.646 -3.905 -4.717 1.00 90.88 88 SER A CA 1
ATOM 665 C C . SER A 1 88 ? 14.566 -3.746 -6.242 1.00 90.88 88 SER A C 1
ATOM 667 O O . SER A 1 88 ? 15.579 -3.465 -6.878 1.00 90.88 88 SER A O 1
ATOM 669 N N . LEU A 1 89 ? 13.383 -3.920 -6.839 1.00 90.81 89 LEU A N 1
ATOM 670 C CA . LEU A 1 89 ? 13.132 -3.774 -8.279 1.00 90.81 89 LEU A CA 1
ATOM 671 C C . LEU A 1 89 ? 12.383 -2.483 -8.626 1.00 90.81 89 LEU A C 1
ATOM 673 O O . LEU A 1 89 ? 12.067 -2.228 -9.792 1.00 90.81 89 LEU A O 1
ATOM 677 N N . LEU A 1 90 ? 12.083 -1.671 -7.617 1.00 91.69 90 LEU A N 1
ATOM 678 C CA . LEU A 1 90 ? 11.376 -0.412 -7.752 1.00 91.69 90 LEU A CA 1
ATOM 679 C C . LEU A 1 90 ? 12.338 0.738 -7.448 1.00 91.69 90 LEU A C 1
ATOM 681 O O . LEU A 1 90 ? 13.256 0.615 -6.644 1.00 91.69 90 LEU A O 1
ATOM 685 N N . SER A 1 91 ? 12.112 1.894 -8.067 1.00 91.00 91 SER A N 1
ATOM 686 C CA . SER A 1 91 ? 12.884 3.096 -7.739 1.00 91.00 91 SER A CA 1
ATOM 687 C C . SER A 1 91 ? 11.992 4.325 -7.676 1.00 91.00 91 SER A C 1
ATOM 689 O O . SER A 1 91 ? 11.214 4.571 -8.607 1.00 91.00 91 SER A O 1
ATOM 691 N N . LEU A 1 92 ? 12.151 5.124 -6.619 1.00 91.50 92 LEU A N 1
ATOM 692 C CA . LEU A 1 92 ? 11.565 6.457 -6.546 1.00 91.50 92 LEU A CA 1
ATOM 693 C C . LEU A 1 92 ? 12.210 7.364 -7.597 1.00 91.50 92 LEU A C 1
ATOM 695 O O . LEU A 1 92 ? 13.426 7.397 -7.771 1.00 91.50 92 LEU A O 1
ATOM 699 N N . GLN A 1 93 ? 11.374 8.119 -8.292 1.00 86.88 93 GLN A N 1
ATOM 700 C CA . GLN A 1 93 ? 11.776 9.173 -9.206 1.00 86.88 93 GLN A CA 1
ATOM 701 C C . GLN A 1 93 ? 11.224 10.499 -8.687 1.00 86.88 93 GLN A C 1
ATOM 703 O O . GLN A 1 93 ? 10.011 10.635 -8.489 1.00 86.88 93 GLN A O 1
ATOM 708 N N . GLY A 1 94 ? 12.113 11.472 -8.474 1.00 72.75 94 GLY A N 1
ATOM 709 C CA . GLY A 1 94 ? 11.728 12.850 -8.167 1.00 72.75 94 GLY A CA 1
ATOM 710 C C . GLY A 1 94 ? 11.009 13.533 -9.338 1.00 72.75 94 GLY A C 1
ATOM 711 O O . GLY A 1 94 ? 11.021 13.031 -10.462 1.00 72.75 94 GLY A O 1
ATOM 712 N N . ALA A 1 95 ? 10.381 14.683 -9.068 1.00 67.25 95 ALA A N 1
ATOM 713 C CA . ALA A 1 95 ? 9.639 15.499 -10.044 1.00 67.25 95 ALA A CA 1
ATOM 714 C C . ALA A 1 95 ? 8.454 14.782 -10.731 1.00 67.25 95 ALA A C 1
ATOM 716 O O . ALA A 1 95 ? 8.076 15.084 -11.865 1.00 67.25 95 ALA A O 1
ATOM 717 N N . GLY A 1 96 ? 7.835 13.832 -10.032 1.00 72.88 96 GLY A N 1
ATOM 718 C CA . GLY A 1 96 ? 6.623 13.168 -10.486 1.00 72.88 96 GLY A CA 1
ATOM 719 C C . GLY A 1 96 ? 5.393 14.085 -10.464 1.00 72.88 96 GLY A C 1
ATOM 720 O O . GLY A 1 96 ? 5.270 14.998 -9.650 1.00 72.88 96 GLY A O 1
ATOM 721 N N . LYS A 1 97 ? 4.417 13.774 -11.326 1.00 82.62 97 LYS A N 1
ATOM 722 C CA . LYS A 1 97 ? 3.063 14.361 -11.291 1.00 82.62 97 LYS A CA 1
ATOM 723 C C . LYS A 1 97 ? 2.244 14.080 -10.018 1.00 82.62 97 LYS A C 1
ATOM 725 O O . LYS A 1 97 ? 1.368 14.892 -9.730 1.00 82.62 97 LYS A O 1
ATOM 730 N N . PRO A 1 98 ? 2.412 12.950 -9.296 1.00 86.12 98 PRO A N 1
ATOM 731 C CA . PRO A 1 98 ? 1.557 12.682 -8.146 1.00 86.12 98 PRO A CA 1
ATOM 732 C C . PRO A 1 98 ? 1.761 13.707 -7.030 1.00 86.12 98 PRO A C 1
ATOM 734 O O . PRO A 1 98 ? 2.891 13.982 -6.656 1.00 86.12 98 PRO A O 1
ATOM 737 N N . THR A 1 99 ? 0.679 14.241 -6.470 1.00 90.25 99 THR A N 1
ATOM 738 C CA . THR A 1 99 ? 0.724 15.298 -5.439 1.00 90.25 99 THR A CA 1
ATOM 739 C C . THR A 1 99 ? 0.463 14.793 -4.024 1.00 90.25 99 THR A C 1
ATOM 741 O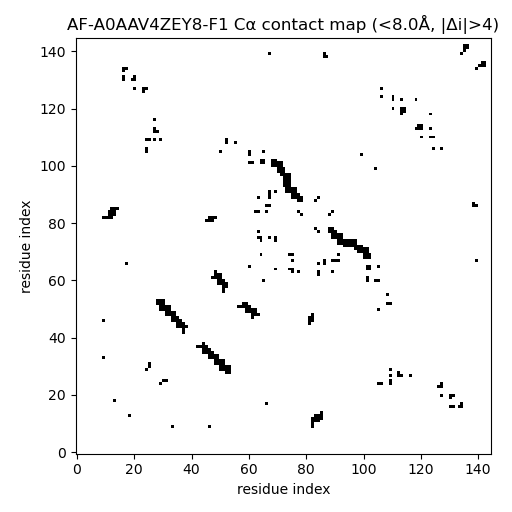 O . THR A 1 99 ? 0.602 15.546 -3.070 1.00 90.25 99 THR A O 1
ATOM 744 N N . LYS A 1 100 ? 0.064 13.526 -3.881 1.00 92.25 100 LYS A N 1
ATOM 745 C CA . LYS A 1 100 ? -0.335 12.930 -2.605 1.00 92.25 100 LYS A CA 1
ATOM 746 C C . LYS A 1 100 ? 0.727 11.966 -2.085 1.00 92.25 100 LYS A C 1
ATOM 748 O O . LYS A 1 100 ? 1.311 11.224 -2.890 1.00 92.25 100 LYS A O 1
ATOM 753 N N . ASP A 1 101 ? 0.883 11.939 -0.765 1.00 95.88 101 ASP A N 1
ATOM 754 C CA . ASP A 1 101 ? 1.568 10.863 -0.056 1.00 95.88 101 ASP A CA 1
ATOM 755 C C . ASP A 1 101 ? 0.773 9.560 -0.188 1.00 95.88 101 ASP A C 1
ATOM 757 O O . ASP A 1 101 ? -0.451 9.528 -0.019 1.00 95.88 101 ASP A O 1
ATOM 761 N N . ALA A 1 102 ? 1.456 8.488 -0.580 1.00 96.19 102 ALA A N 1
ATOM 762 C CA . ALA A 1 102 ? 0.793 7.235 -0.887 1.00 96.19 102 ALA A CA 1
ATOM 763 C C . ALA A 1 102 ? 0.229 6.528 0.348 1.00 96.19 102 ALA A C 1
ATOM 765 O O . ALA A 1 102 ? -0.879 5.987 0.283 1.00 96.19 102 ALA A O 1
ATOM 766 N N . ARG A 1 103 ? 0.983 6.517 1.452 1.00 97.56 103 ARG A N 1
ATOM 767 C CA . ARG A 1 103 ? 0.605 5.796 2.668 1.00 97.56 103 ARG A CA 1
ATOM 768 C C . ARG A 1 103 ? -0.400 6.592 3.478 1.00 97.56 103 ARG A C 1
ATOM 770 O O . ARG A 1 103 ? -1.364 6.002 3.945 1.00 97.56 103 ARG A O 1
ATOM 777 N N . GLU A 1 104 ? -0.258 7.912 3.553 1.00 97.44 104 GLU A N 1
ATOM 778 C CA . GLU A 1 104 ? -1.231 8.778 4.228 1.00 97.44 104 GLU A CA 1
ATOM 779 C C . GLU A 1 104 ? -2.636 8.612 3.630 1.00 97.44 104 GLU A C 1
ATOM 781 O O . GLU A 1 104 ? -3.606 8.368 4.347 1.00 97.44 104 GLU A O 1
ATOM 786 N N . VAL A 1 105 ? -2.747 8.664 2.297 1.00 97.25 105 VAL A N 1
ATOM 787 C CA . VAL A 1 105 ? -4.029 8.476 1.601 1.00 97.25 105 VAL A CA 1
ATOM 788 C C . VAL A 1 105 ? -4.585 7.074 1.827 1.00 97.25 105 VAL A C 1
ATOM 790 O O . VAL A 1 105 ? -5.780 6.933 2.082 1.00 97.25 105 VAL A O 1
ATOM 793 N N . ALA A 1 106 ? -3.741 6.042 1.724 1.00 97.56 106 ALA A N 1
ATOM 794 C CA . ALA A 1 106 ? -4.173 4.662 1.919 1.00 97.56 106 ALA A CA 1
ATOM 795 C C . ALA A 1 106 ? -4.677 4.422 3.349 1.00 97.56 106 ALA A C 1
ATOM 797 O O . ALA A 1 106 ? -5.750 3.843 3.524 1.00 97.56 106 ALA A O 1
ATOM 798 N N . THR A 1 107 ? -3.952 4.913 4.354 1.00 98.00 107 THR A N 1
ATOM 799 C CA . THR A 1 107 ? -4.334 4.815 5.764 1.00 98.00 107 THR A CA 1
ATOM 800 C C . THR A 1 107 ? -5.627 5.567 6.029 1.00 98.00 107 THR A C 1
ATOM 802 O O . THR A 1 107 ? -6.561 4.959 6.540 1.00 98.00 107 THR A O 1
ATOM 805 N N . ARG A 1 108 ? -5.739 6.836 5.611 1.00 97.75 108 ARG A N 1
ATOM 806 C CA . ARG A 1 108 ? -6.942 7.654 5.837 1.00 97.75 108 ARG A CA 1
ATOM 807 C C . ARG A 1 108 ? -8.209 6.945 5.362 1.00 97.75 108 ARG A C 1
ATOM 809 O O . ARG A 1 108 ? -9.137 6.752 6.139 1.00 97.75 108 ARG A O 1
ATOM 816 N N . HIS A 1 109 ? -8.224 6.502 4.106 1.00 97.81 109 HIS A N 1
ATOM 817 C CA . HIS A 1 109 ? -9.396 5.836 3.529 1.00 97.81 109 HIS A CA 1
ATOM 818 C C . HIS A 1 109 ? -9.688 4.481 4.180 1.00 97.81 109 HIS A C 1
ATOM 820 O O . HIS A 1 109 ? -10.844 4.093 4.320 1.00 97.81 109 HIS A O 1
ATOM 826 N N . SER A 1 110 ? -8.656 3.748 4.601 1.00 97.62 110 SER A N 1
ATOM 827 C CA . SER A 1 110 ? -8.856 2.462 5.276 1.00 97.62 110 SER A CA 1
ATOM 828 C C . SER A 1 110 ? -9.378 2.632 6.708 1.00 97.62 110 SER A C 1
ATOM 830 O O . SER A 1 110 ? -10.221 1.854 7.149 1.00 97.62 110 SER A O 1
ATOM 832 N N . VAL A 1 111 ? -8.942 3.680 7.410 1.00 97.75 111 VAL A N 1
ATOM 833 C CA . VAL A 1 111 ? -9.437 4.061 8.741 1.00 97.75 111 VAL A CA 1
ATOM 834 C C . VAL A 1 111 ? -10.893 4.527 8.678 1.00 97.75 111 VAL A C 1
ATOM 836 O O . VAL A 1 111 ? -11.697 4.120 9.516 1.00 97.75 111 VAL A O 1
ATOM 839 N N . GLU A 1 112 ? -11.276 5.296 7.653 1.00 97.38 112 GLU A N 1
ATOM 840 C CA . GLU A 1 112 ? -12.682 5.654 7.410 1.00 97.38 112 GLU A CA 1
ATOM 841 C C . GLU A 1 112 ? -13.580 4.407 7.299 1.00 97.38 112 GLU A C 1
ATOM 843 O O . GLU A 1 112 ? -14.660 4.365 7.894 1.00 97.38 112 GLU A O 1
ATOM 848 N N . LEU A 1 113 ? -13.130 3.365 6.591 1.00 96.94 113 LEU A N 1
ATOM 849 C CA . LEU A 1 113 ? -13.860 2.096 6.500 1.00 96.94 113 LEU A CA 1
ATOM 850 C C . LEU A 1 113 ? -13.874 1.321 7.821 1.00 96.94 113 LEU A C 1
ATOM 852 O O . LEU A 1 113 ? -14.911 0.765 8.182 1.00 96.94 113 LEU A O 1
ATOM 856 N N . ALA A 1 114 ? -12.766 1.312 8.567 1.00 97.31 114 ALA A N 1
ATOM 857 C CA . ALA A 1 114 ? -12.697 0.679 9.884 1.00 97.31 114 ALA A CA 1
ATOM 858 C C . ALA A 1 114 ? -13.709 1.297 10.867 1.00 97.31 114 ALA A C 1
ATOM 860 O O . ALA A 1 114 ? -14.411 0.566 11.568 1.00 97.31 114 ALA A O 1
ATOM 861 N N . HIS A 1 115 ? -13.854 2.629 10.858 1.00 97.12 115 HIS A N 1
ATOM 862 C CA . HIS A 1 115 ? -14.888 3.329 11.625 1.00 97.12 115 HIS A CA 1
ATOM 863 C C . HIS A 1 115 ? -16.298 2.858 11.251 1.00 97.12 115 HIS A C 1
ATOM 865 O O . HIS A 1 115 ? -17.100 2.551 12.132 1.00 97.12 115 HIS A O 1
ATOM 871 N N . ARG A 1 116 ? -16.610 2.769 9.951 1.00 96.12 116 ARG A N 1
ATOM 872 C CA . ARG A 1 116 ? -17.933 2.323 9.473 1.00 96.12 116 ARG A CA 1
ATOM 873 C C . ARG A 1 116 ? -18.227 0.867 9.814 1.00 96.12 116 ARG A C 1
ATOM 875 O O . ARG A 1 116 ? -19.376 0.523 10.067 1.00 96.12 116 ARG A O 1
ATOM 882 N N . ALA A 1 117 ? -17.195 0.030 9.843 1.00 96.25 117 ALA A N 1
ATOM 883 C CA . ALA A 1 117 ? 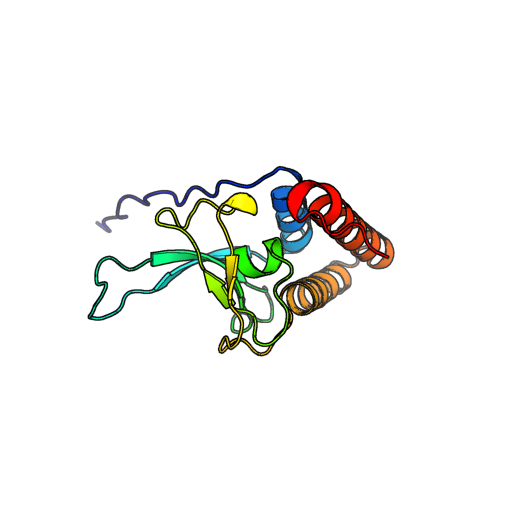-17.289 -1.363 10.258 1.00 96.25 117 ALA A CA 1
ATOM 884 C C . ALA A 1 117 ? -17.406 -1.540 11.786 1.00 96.25 117 ALA A C 1
ATOM 886 O O . ALA A 1 117 ? -17.447 -2.679 12.249 1.00 96.25 117 ALA A O 1
ATOM 887 N N . ALA A 1 118 ? -17.440 -0.448 12.565 1.00 95.94 118 ALA A N 1
ATOM 888 C CA . ALA A 1 118 ? -17.426 -0.462 14.029 1.00 95.94 118 ALA A CA 1
ATOM 889 C C . ALA A 1 118 ? -16.259 -1.285 14.617 1.00 95.94 118 ALA A C 1
ATOM 891 O O . ALA A 1 118 ? -16.398 -1.940 15.650 1.00 95.94 118 ALA A O 1
ATOM 892 N N . ALA A 1 119 ? -15.105 -1.269 13.941 1.00 95.88 119 ALA A N 1
ATOM 893 C CA . ALA A 1 119 ? -13.892 -1.932 14.405 1.00 95.88 119 ALA A CA 1
ATOM 894 C C . ALA A 1 119 ? -13.174 -1.114 15.495 1.00 95.88 119 ALA A C 1
ATOM 896 O O . ALA A 1 119 ? -13.408 0.085 15.654 1.00 95.88 119 ALA A O 1
ATOM 897 N N . ASP A 1 120 ? -12.240 -1.747 16.212 1.00 97.69 120 ASP A N 1
ATOM 898 C CA . ASP A 1 120 ? -11.281 -1.027 17.059 1.00 97.69 120 ASP A CA 1
ATOM 899 C C . ASP A 1 120 ? -10.274 -0.282 16.170 1.00 97.69 120 ASP A C 1
ATOM 901 O O . ASP A 1 120 ? -9.270 -0.840 15.716 1.00 97.69 120 ASP A O 1
ATOM 905 N N . VAL A 1 121 ? -10.574 0.988 15.895 1.00 97.50 121 VAL A N 1
ATOM 906 C CA . VAL A 1 121 ? -9.766 1.837 15.014 1.00 97.50 121 VAL A CA 1
ATOM 907 C C . VAL A 1 121 ? -8.375 2.082 15.583 1.00 97.50 121 VAL A C 1
ATOM 909 O O . VAL A 1 121 ? -7.402 2.040 14.838 1.00 97.50 121 VAL A O 1
ATOM 912 N N . HIS A 1 122 ? -8.242 2.245 16.899 1.00 97.38 122 HIS A N 1
ATOM 913 C CA . HIS A 1 122 ? -6.931 2.456 17.503 1.00 97.38 122 HIS A CA 1
ATOM 914 C C . HIS A 1 122 ? -6.040 1.221 17.362 1.00 97.38 122 HIS A C 1
ATOM 916 O O . HIS A 1 122 ? -4.846 1.351 17.095 1.00 97.38 122 HIS A O 1
ATOM 922 N N . ALA A 1 123 ? -6.590 0.014 17.527 1.00 97.81 123 ALA A N 1
ATOM 923 C CA . ALA A 1 123 ? -5.847 -1.210 17.236 1.00 97.81 123 ALA A CA 1
ATOM 924 C C . ALA A 1 123 ? -5.508 -1.333 15.746 1.00 97.81 123 ALA A C 1
ATOM 926 O O . ALA A 1 123 ? -4.382 -1.696 15.410 1.00 97.81 123 ALA A O 1
ATOM 927 N N . TYR A 1 124 ? -6.447 -0.995 14.864 1.00 97.94 124 TYR A N 1
ATOM 928 C CA . TYR A 1 124 ? -6.241 -1.032 13.419 1.00 97.94 124 TYR A CA 1
ATOM 929 C C . TYR A 1 124 ? -5.103 -0.108 12.959 1.00 97.94 124 TYR A C 1
ATOM 931 O O . TYR A 1 124 ? -4.190 -0.545 12.260 1.00 97.94 124 TYR A O 1
ATOM 939 N N . GLU A 1 125 ? -5.103 1.147 13.411 1.00 97.56 125 GLU A N 1
ATOM 940 C CA . GLU A 1 125 ? -4.051 2.119 13.104 1.00 97.56 125 GLU A CA 1
ATOM 941 C C . GLU A 1 125 ? -2.689 1.678 13.645 1.00 97.56 125 GLU A C 1
ATOM 943 O O . GLU A 1 125 ? -1.694 1.745 12.921 1.00 97.56 125 GLU A O 1
ATOM 948 N N . ARG A 1 126 ? -2.634 1.160 14.883 1.00 98.00 126 ARG A N 1
ATOM 949 C CA . ARG A 1 126 ? -1.392 0.605 15.450 1.00 98.00 126 ARG A CA 1
ATOM 950 C C . ARG A 1 126 ? -0.858 -0.561 14.623 1.00 98.00 126 ARG A C 1
ATOM 952 O O . ARG A 1 126 ? 0.347 -0.627 14.396 1.00 98.00 126 ARG A O 1
ATOM 959 N N . ASN A 1 127 ? -1.729 -1.454 14.156 1.00 97.62 127 ASN A N 1
ATOM 960 C CA . ASN A 1 127 ? -1.330 -2.590 13.326 1.00 97.62 127 ASN A CA 1
ATOM 961 C C . ASN A 1 127 ? -0.786 -2.132 11.970 1.00 97.62 127 ASN A C 1
ATOM 963 O O . ASN A 1 127 ? 0.283 -2.583 11.564 1.00 97.62 127 ASN A O 1
ATOM 967 N N . LEU A 1 128 ? -1.477 -1.210 11.289 1.00 97.62 128 LEU A N 1
ATOM 968 C CA . LEU A 1 128 ? -0.992 -0.630 10.034 1.00 97.62 128 LEU A CA 1
ATOM 969 C C . LEU A 1 128 ? 0.364 0.051 10.223 1.00 97.62 128 LEU A C 1
ATOM 971 O O . LEU A 1 128 ? 1.281 -0.181 9.438 1.00 97.62 128 LEU A O 1
ATOM 975 N N . HIS A 1 129 ? 0.510 0.853 11.277 1.00 97.31 129 HIS A N 1
ATOM 976 C CA . HIS A 1 129 ? 1.766 1.522 11.588 1.00 97.31 129 HIS A CA 1
ATOM 977 C C . HIS A 1 129 ? 2.900 0.521 11.842 1.00 97.31 129 HIS A C 1
ATOM 979 O O . HIS A 1 129 ? 3.961 0.642 11.234 1.00 97.31 129 HIS A O 1
ATOM 985 N N . ALA A 1 130 ? 2.664 -0.510 12.659 1.00 97.50 130 ALA A N 1
ATOM 986 C CA . ALA A 1 130 ? 3.642 -1.563 12.924 1.00 97.50 130 ALA A CA 1
ATOM 987 C C . ALA A 1 130 ? 4.041 -2.330 11.650 1.00 97.50 130 ALA A C 1
ATOM 989 O O . ALA A 1 130 ? 5.212 -2.654 11.467 1.00 97.50 130 ALA A O 1
ATOM 990 N N . LEU A 1 131 ? 3.094 -2.588 10.743 1.00 97.88 131 LEU A N 1
ATOM 991 C CA . LEU A 1 131 ? 3.374 -3.222 9.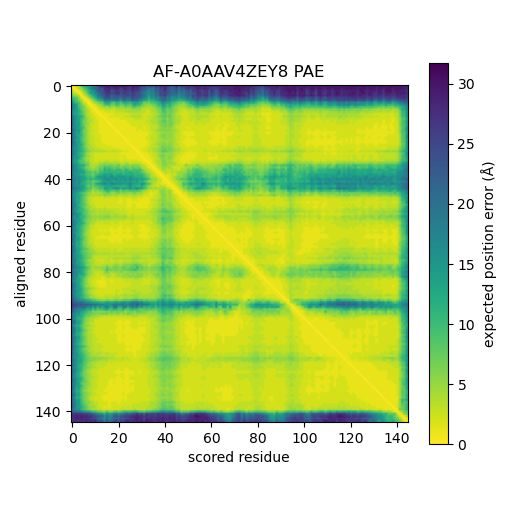453 1.00 97.88 131 LEU A CA 1
ATOM 992 C C . LEU A 1 131 ? 4.220 -2.326 8.538 1.00 97.88 131 LEU A C 1
ATOM 994 O O . LEU A 1 131 ? 5.132 -2.831 7.884 1.00 97.88 131 LEU A O 1
ATOM 998 N N . PHE A 1 132 ? 3.949 -1.017 8.496 1.00 97.75 132 PHE A N 1
ATOM 999 C CA . PHE A 1 132 ? 4.767 -0.063 7.742 1.00 97.75 132 PHE A CA 1
ATOM 1000 C C . PHE A 1 132 ? 6.189 0.043 8.298 1.00 97.75 132 PHE A C 1
ATOM 1002 O O . PHE A 1 132 ? 7.137 -0.031 7.523 1.00 97.75 132 PHE A O 1
ATOM 1009 N N . LEU A 1 133 ? 6.336 0.138 9.621 1.00 96.69 133 LEU A N 1
ATOM 1010 C CA . LEU A 1 133 ? 7.633 0.123 10.300 1.00 96.69 133 LEU A CA 1
ATOM 1011 C C . LEU A 1 133 ? 8.444 -1.124 9.947 1.00 96.69 133 LEU A C 1
ATOM 1013 O O . LEU A 1 133 ? 9.546 -1.024 9.414 1.00 96.69 133 LEU A O 1
ATOM 1017 N N . LEU A 1 134 ? 7.854 -2.301 10.171 1.00 96.06 134 LEU A N 1
ATOM 1018 C CA . LEU A 1 134 ? 8.487 -3.586 9.886 1.00 96.06 134 LEU A CA 1
ATOM 1019 C C . LEU A 1 134 ? 8.894 -3.702 8.411 1.00 96.06 134 LEU A C 1
ATOM 1021 O O . LEU A 1 134 ? 9.961 -4.219 8.086 1.00 96.06 134 LEU A O 1
ATOM 1025 N N . HIS A 1 135 ? 8.036 -3.238 7.503 1.00 96.56 135 HIS A N 1
ATOM 1026 C CA . HIS A 1 135 ? 8.342 -3.196 6.081 1.00 96.56 135 HIS A CA 1
ATOM 1027 C C . HIS A 1 135 ? 9.568 -2.325 5.788 1.00 96.56 135 HIS A C 1
ATOM 1029 O O . HIS A 1 135 ? 10.447 -2.739 5.032 1.00 96.56 135 HIS A O 1
ATOM 1035 N N . ASP A 1 136 ? 9.623 -1.124 6.355 1.00 96.19 136 ASP A N 1
ATOM 1036 C CA . ASP A 1 136 ? 10.665 -0.146 6.054 1.00 96.19 136 ASP A CA 1
ATOM 1037 C C . ASP A 1 136 ? 12.023 -0.573 6.604 1.00 96.19 136 ASP A C 1
ATOM 1039 O O . ASP A 1 136 ? 13.021 -0.518 5.880 1.00 96.19 136 ASP A O 1
ATOM 1043 N N . GLU A 1 137 ? 12.043 -1.088 7.833 1.00 94.56 137 GLU A N 1
ATOM 1044 C CA . GLU A 1 137 ? 13.234 -1.653 8.468 1.00 94.56 137 GLU A CA 1
ATOM 1045 C C . GLU A 1 137 ? 13.812 -2.817 7.656 1.00 94.56 137 GLU A C 1
ATOM 1047 O O . GLU A 1 137 ? 15.017 -2.871 7.411 1.00 94.56 137 GLU A O 1
ATOM 1052 N N . LEU A 1 138 ? 12.957 -3.739 7.201 1.00 94.31 138 LEU A N 1
ATOM 1053 C CA . LEU A 1 138 ? 13.407 -4.948 6.512 1.00 94.31 138 LEU A CA 1
ATOM 1054 C C . LEU A 1 138 ? 13.739 -4.730 5.035 1.00 94.31 138 LEU A C 1
ATOM 1056 O O . LEU A 1 138 ? 14.575 -5.455 4.495 1.00 94.31 138 LEU A O 1
ATOM 1060 N N . LEU A 1 139 ? 13.048 -3.810 4.355 1.00 94.31 139 LEU A N 1
ATOM 1061 C CA . LEU A 1 139 ? 13.046 -3.766 2.889 1.00 94.31 139 LEU A CA 1
ATOM 1062 C C . LEU A 1 139 ? 13.468 -2.428 2.287 1.00 94.31 139 LEU A C 1
ATOM 1064 O O . LEU A 1 139 ? 13.902 -2.417 1.135 1.00 94.31 139 LEU A O 1
ATOM 1068 N N . LEU A 1 140 ? 13.332 -1.316 3.015 1.00 91.69 140 LEU A N 1
ATOM 1069 C CA . LEU A 1 140 ? 13.735 0.010 2.528 1.00 91.69 140 LEU A CA 1
ATOM 1070 C C . LEU A 1 140 ? 15.046 0.497 3.156 1.00 91.69 140 LEU A C 1
ATOM 1072 O O . LEU A 1 140 ? 15.638 1.450 2.655 1.00 91.69 140 LEU A O 1
ATOM 1076 N N . GLY A 1 141 ? 15.529 -0.166 4.212 1.00 78.00 141 GLY A N 1
ATOM 1077 C CA . GLY A 1 141 ? 16.784 0.187 4.882 1.00 78.00 141 GLY A CA 1
ATOM 1078 C C . GLY A 1 141 ? 16.719 1.522 5.630 1.00 78.00 141 GLY A C 1
ATOM 1079 O O . GLY A 1 141 ? 17.751 2.073 6.001 1.00 78.00 141 GLY A O 1
ATOM 1080 N N . THR A 1 142 ? 15.516 2.052 5.852 1.00 59.25 142 THR A N 1
ATOM 1081 C CA . THR A 1 142 ? 15.273 3.300 6.574 1.00 59.25 142 THR A CA 1
ATOM 1082 C C . THR A 1 142 ? 14.859 2.990 8.008 1.00 59.25 142 THR A C 1
ATOM 1084 O O . THR A 1 142 ? 13.697 3.135 8.369 1.00 59.25 142 THR A O 1
ATOM 1087 N N . ALA A 1 143 ? 15.813 2.558 8.832 1.00 46.28 143 ALA A N 1
ATOM 1088 C CA . ALA A 1 143 ? 15.693 2.658 10.284 1.00 46.28 143 ALA A CA 1
ATOM 1089 C C . ALA A 1 143 ? 16.457 3.917 10.715 1.00 46.28 143 ALA A C 1
ATOM 1091 O O . ALA A 1 143 ? 17.668 3.891 10.917 1.00 46.28 143 ALA A O 1
ATOM 1092 N N . GLY A 1 144 ? 15.755 5.044 10.757 1.00 40.72 144 GLY A N 1
ATOM 1093 C CA . GLY A 1 144 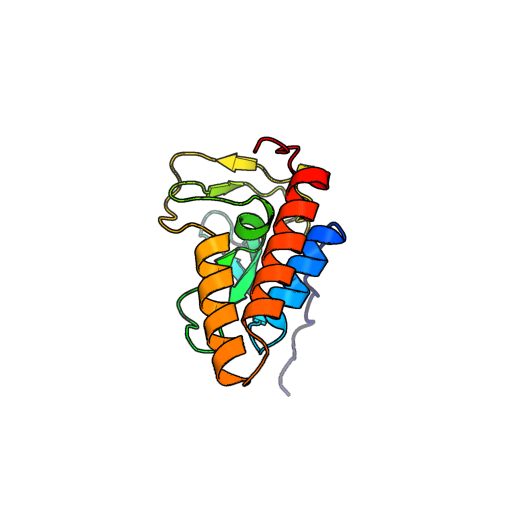? 16.302 6.326 11.187 1.00 40.72 144 GLY A CA 1
ATOM 1094 C C . GLY A 1 144 ? 15.184 7.188 11.749 1.00 40.72 144 GLY A C 1
ATOM 1095 O O . GLY A 1 144 ? 14.726 8.103 11.069 1.00 40.72 144 GLY A O 1
ATOM 1096 N N . TYR A 1 145 ? 14.714 6.820 12.942 1.00 39.84 145 TYR A N 1
ATOM 1097 C CA . TYR A 1 145 ? 13.995 7.729 13.833 1.00 39.84 145 TYR A CA 1
ATOM 1098 C C . TYR A 1 145 ? 15.000 8.572 14.612 1.00 39.84 145 TYR A C 1
ATOM 1100 O O . TYR A 1 145 ? 16.014 7.989 15.062 1.00 39.84 145 TYR A O 1
#